Protein AF-A0A8I2YSC1-F1 (afdb_monomer_lite)

Foldseek 3Di:
DVVVVLVVVLLVLCVVCDPPLHWHFPDKDWDDDPDPPPDIDIDTDTDDAQWDFQVPFDPVLQDPVNVVVNLVSCVVSVVSVHDPVPDDSRPGTDPPHVSGDDDDDDDPPPPVPVVVVVVVVVVVSVVPCPVPPPDDPPDPPDDD

Radius of gyration: 18.87 Å; chains: 1; bounding box: 41×48×44 Å

pLDDT: mean 74.67, std 22.23, range [31.33, 97.88]

Sequence (144 aa):
MEAYESERTAYERLKDLQGSAIPRLIMTGEFLPPDERAIRLPALVLEYVPSVCLYDVPFDAIPPAMRAQVLSAIESFTLHGVLHNDLTLTNIRFTPPESLIRREQDDEEEWTSLGASAVRLARKLLVDEEFRRPGYEGRISRFK

Secondary structure (DSSP, 8-state):
-HHHHHHHHHHHHTGGGBTTTB--EEEEEEE--SSS---PEEEEEE-----EEGGGS-GGGS-HHHHHHHHHHHHHHHHTT---S---TTT-EESSGGGT-------SS-HHHHHHHHHHHHHHHHH--TT--TT---------

Structure (mmCIF, N/CA/C/O backbone):
data_AF-A0A8I2YSC1-F1
#
_entry.id   AF-A0A8I2YSC1-F1
#
loop_
_atom_site.group_PDB
_atom_site.id
_atom_site.type_symbol
_atom_site.label_atom_id
_atom_site.label_alt_id
_atom_site.label_comp_id
_atom_site.label_asym_id
_atom_site.label_entity_id
_atom_site.label_seq_id
_atom_site.pdbx_PDB_ins_code
_atom_site.Cartn_x
_atom_site.Cartn_y
_atom_site.Cartn_z
_atom_site.occupancy
_atom_site.B_iso_or_equiv
_atom_site.auth_seq_id
_atom_site.auth_comp_id
_atom_site.auth_asym_id
_atom_site.auth_atom_id
_atom_site.pdbx_PDB_model_num
ATOM 1 N N . MET A 1 1 ? -5.961 -1.087 18.823 1.00 64.19 1 MET A N 1
ATOM 2 C CA . MET A 1 1 ? -6.987 -0.101 18.416 1.00 64.19 1 MET A CA 1
ATOM 3 C C . MET A 1 1 ? -6.365 1.031 17.611 1.00 64.19 1 MET A C 1
ATOM 5 O O . MET A 1 1 ? -6.883 1.333 16.550 1.00 64.19 1 MET A O 1
ATOM 9 N N . GLU A 1 2 ? -5.220 1.574 18.038 1.00 82.19 2 GLU A N 1
ATOM 10 C CA . GLU A 1 2 ? -4.463 2.593 17.286 1.00 82.19 2 GLU A CA 1
ATOM 11 C C . GLU A 1 2 ? -4.165 2.199 15.828 1.00 82.19 2 GLU A C 1
ATOM 13 O O . GLU A 1 2 ? -4.396 2.998 14.928 1.00 82.19 2 GLU A O 1
ATOM 18 N N . ALA A 1 3 ? -3.765 0.945 15.580 1.00 86.50 3 ALA A N 1
ATOM 19 C CA . ALA A 1 3 ? -3.531 0.442 14.224 1.00 86.50 3 ALA A CA 1
ATOM 20 C C . ALA A 1 3 ? -4.776 0.537 13.318 1.00 86.50 3 ALA A C 1
ATOM 22 O O . ALA A 1 3 ? -4.666 0.988 12.184 1.00 86.50 3 ALA A O 1
ATOM 23 N N . TYR A 1 4 ? -5.962 0.194 13.835 1.00 91.88 4 TYR A N 1
ATOM 24 C CA . TYR A 1 4 ? -7.215 0.270 13.075 1.00 91.88 4 TYR A CA 1
ATOM 25 C C . TYR A 1 4 ? -7.569 1.713 12.70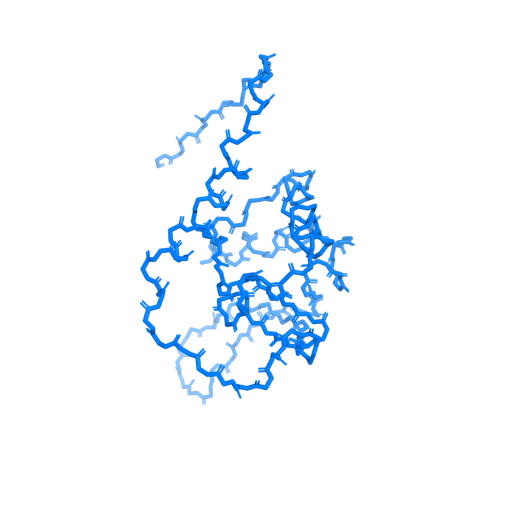2 1.00 91.88 4 TYR A C 1
ATOM 27 O O . TYR A 1 4 ? -7.866 1.992 11.546 1.00 91.88 4 TYR A O 1
ATOM 35 N N . GLU A 1 5 ? -7.517 2.646 13.659 1.00 93.75 5 GLU A N 1
ATOM 36 C CA . GLU A 1 5 ? -7.828 4.053 13.369 1.00 93.75 5 GLU A CA 1
ATOM 37 C C . GLU A 1 5 ? -6.794 4.680 12.430 1.00 93.75 5 GLU A C 1
ATOM 39 O O . GLU A 1 5 ? -7.152 5.472 11.557 1.00 93.75 5 GLU A O 1
ATOM 44 N N . SER A 1 6 ? -5.521 4.302 12.575 1.00 93.50 6 SER A N 1
ATOM 45 C CA . SER A 1 6 ? -4.453 4.733 11.676 1.00 93.50 6 SER A CA 1
ATOM 46 C C . SER A 1 6 ? -4.704 4.255 10.245 1.00 93.50 6 SER A C 1
ATOM 48 O O . SER A 1 6 ? -4.682 5.070 9.322 1.00 93.50 6 SER A O 1
ATOM 50 N N . GLU A 1 7 ? -5.025 2.973 10.061 1.00 94.00 7 GLU A N 1
ATOM 51 C CA . GLU A 1 7 ? -5.304 2.396 8.746 1.00 94.00 7 GLU A CA 1
ATOM 52 C C . GLU A 1 7 ? -6.588 2.969 8.133 1.00 94.00 7 GLU A C 1
ATOM 54 O O . GLU A 1 7 ? -6.592 3.385 6.974 1.00 94.00 7 GLU A O 1
ATOM 59 N N . ARG A 1 8 ? -7.662 3.106 8.921 1.00 96.19 8 ARG A N 1
ATOM 60 C CA . ARG A 1 8 ? -8.909 3.741 8.473 1.00 96.19 8 ARG A CA 1
ATOM 61 C C . ARG A 1 8 ? -8.667 5.171 7.994 1.00 96.19 8 ARG A C 1
ATOM 63 O O . ARG A 1 8 ? -9.104 5.539 6.906 1.00 96.19 8 ARG A O 1
ATOM 70 N N . THR A 1 9 ? -7.928 5.957 8.776 1.00 96.06 9 THR A N 1
ATOM 71 C CA . THR A 1 9 ? -7.575 7.339 8.424 1.00 96.06 9 THR A CA 1
ATOM 72 C C . THR A 1 9 ? -6.717 7.388 7.158 1.00 96.06 9 THR A C 1
ATOM 74 O O . THR A 1 9 ? -6.894 8.283 6.332 1.00 96.06 9 THR A O 1
ATOM 77 N N . ALA A 1 10 ? -5.801 6.433 6.970 1.00 96.25 10 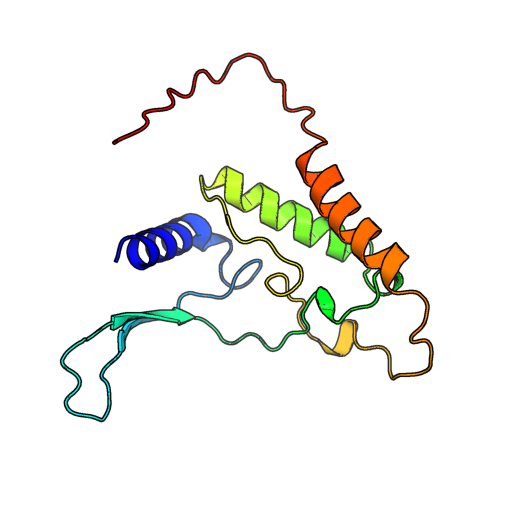ALA A N 1
ATOM 78 C CA . ALA A 1 10 ? -5.017 6.327 5.744 1.00 96.25 10 ALA A CA 1
ATOM 79 C C . ALA A 1 10 ? -5.920 6.086 4.523 1.00 96.25 10 ALA A C 1
ATOM 81 O O . ALA A 1 10 ? -5.810 6.812 3.538 1.00 96.25 10 ALA A O 1
ATOM 82 N N . TYR A 1 11 ? -6.874 5.154 4.606 1.00 97.06 11 TYR A N 1
ATOM 83 C CA . TYR A 1 11 ? -7.841 4.912 3.529 1.00 97.06 11 TYR A CA 1
ATOM 84 C C . TYR A 1 11 ? -8.732 6.124 3.233 1.00 97.06 11 TYR A C 1
ATOM 86 O O . TYR A 1 11 ? -9.013 6.402 2.067 1.00 97.06 11 TYR A O 1
ATOM 94 N N . GLU A 1 12 ? -9.155 6.867 4.258 1.00 96.50 12 GLU A N 1
ATOM 95 C CA . GLU A 1 12 ? -9.918 8.110 4.087 1.00 96.50 12 GLU A CA 1
ATOM 96 C C . GLU A 1 12 ? -9.106 9.189 3.354 1.00 96.50 12 GLU A C 1
ATOM 98 O O . GLU A 1 12 ? -9.649 9.896 2.503 1.00 96.50 12 GLU A O 1
ATOM 103 N N . ARG A 1 13 ? -7.803 9.295 3.644 1.00 97.25 13 ARG A N 1
ATOM 104 C CA . ARG A 1 13 ? -6.893 10.247 2.987 1.00 97.25 13 ARG A CA 1
ATOM 105 C C . ARG A 1 13 ? -6.547 9.860 1.554 1.00 97.25 13 ARG A C 1
ATOM 107 O O . ARG A 1 13 ? -6.396 10.749 0.731 1.00 97.25 13 ARG A O 1
ATOM 114 N N . LEU A 1 14 ? -6.449 8.566 1.258 1.00 96.75 14 LEU A N 1
ATOM 115 C CA . LEU A 1 14 ? -6.073 8.032 -0.059 1.00 96.75 14 LEU A CA 1
ATOM 116 C C . LEU A 1 14 ? -7.287 7.724 -0.948 1.00 96.75 14 LEU A C 1
ATOM 118 O O . LEU A 1 14 ? -7.230 6.847 -1.809 1.00 96.75 14 LEU A O 1
ATOM 122 N N . LYS A 1 15 ? -8.420 8.395 -0.716 1.00 96.75 15 LYS A N 1
ATOM 123 C CA . LYS A 1 15 ? -9.703 8.083 -1.361 1.00 96.75 15 LYS A CA 1
ATOM 124 C C . LYS A 1 15 ? -9.652 8.143 -2.891 1.00 96.75 15 LYS A C 1
ATOM 126 O O . LYS A 1 15 ? -10.327 7.359 -3.549 1.00 96.75 15 LYS A O 1
ATOM 131 N N . ASP A 1 16 ? -8.883 9.065 -3.452 1.00 96.88 16 ASP A N 1
ATOM 132 C CA . ASP A 1 16 ? -8.678 9.249 -4.892 1.00 96.88 16 ASP A CA 1
ATOM 133 C C . ASP A 1 16 ? -7.778 8.171 -5.525 1.00 96.88 16 ASP A C 1
ATOM 135 O O . ASP A 1 16 ? -7.873 7.915 -6.725 1.00 96.88 16 ASP A O 1
ATOM 139 N N . LEU A 1 17 ? -6.955 7.496 -4.719 1.00 96.00 17 LEU A N 1
ATOM 140 C CA . LEU A 1 17 ? -6.084 6.396 -5.145 1.00 96.00 17 LEU A CA 1
ATOM 141 C C . LEU A 1 17 ? -6.749 5.012 -5.039 1.00 96.00 17 LEU A C 1
ATOM 143 O O . LEU A 1 17 ? -6.186 4.006 -5.484 1.00 96.00 17 LEU A O 1
ATOM 147 N N . GLN A 1 18 ? -7.943 4.941 -4.448 1.00 96.69 18 GLN A N 1
ATOM 148 C CA . GLN A 1 18 ? -8.693 3.699 -4.300 1.00 96.69 18 GLN A CA 1
ATOM 149 C C . GLN A 1 18 ? -9.221 3.182 -5.643 1.00 96.69 18 GLN A C 1
ATOM 151 O O . GLN A 1 18 ? -9.879 3.888 -6.407 1.00 96.69 18 GLN A O 1
ATOM 156 N N . GLY A 1 19 ? -8.977 1.901 -5.908 1.00 94.06 19 GLY A N 1
ATOM 157 C CA . GLY A 1 19 ? -9.339 1.234 -7.154 1.00 94.06 19 GLY A CA 1
ATOM 158 C C . GLY A 1 19 ? -8.351 1.441 -8.299 1.00 94.06 19 GLY A C 1
ATOM 159 O O . GLY A 1 19 ? -8.631 0.995 -9.411 1.00 94.06 19 GLY A O 1
ATOM 160 N N . SER A 1 20 ? -7.234 2.122 -8.040 1.00 93.38 20 SER A N 1
ATOM 161 C CA . SER A 1 20 ? -6.131 2.294 -8.984 1.00 93.38 20 SER A CA 1
ATOM 162 C C . SER A 1 20 ? -4.812 1.837 -8.360 1.00 93.38 20 SER A C 1
ATOM 164 O O . SER A 1 20 ? -4.271 0.814 -8.769 1.00 93.38 20 SER A O 1
ATOM 166 N N . ALA A 1 21 ? -4.321 2.554 -7.348 1.00 93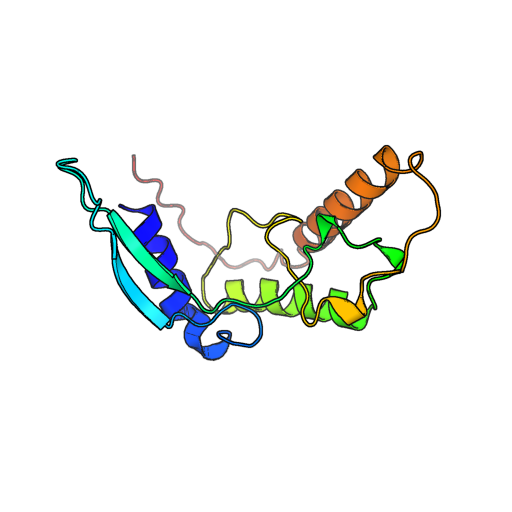.06 21 ALA A N 1
ATOM 167 C CA . ALA A 1 21 ? -3.050 2.269 -6.684 1.00 93.06 21 ALA A CA 1
ATOM 168 C C . ALA A 1 21 ? -3.217 1.448 -5.397 1.00 93.06 21 ALA A C 1
ATOM 170 O O . ALA A 1 21 ? -2.308 0.712 -5.019 1.00 93.06 21 ALA A O 1
ATOM 171 N N . ILE A 1 22 ? -4.372 1.556 -4.733 1.00 95.06 22 ILE A N 1
ATOM 172 C CA . ILE A 1 22 ? -4.738 0.736 -3.569 1.00 95.06 22 ILE A CA 1
ATOM 173 C C . ILE A 1 22 ? -6.132 0.124 -3.761 1.00 95.06 22 ILE A C 1
ATOM 175 O O . ILE A 1 22 ? -6.925 0.659 -4.539 1.00 95.06 22 ILE A O 1
ATOM 179 N N . PRO A 1 23 ? -6.475 -0.973 -3.065 1.00 96.50 23 PRO A N 1
ATOM 180 C CA . PRO A 1 23 ? -7.834 -1.512 -3.070 1.00 96.50 23 PRO A CA 1
ATOM 181 C C . PRO A 1 23 ? -8.877 -0.485 -2.612 1.00 96.50 23 PRO A C 1
ATOM 183 O O . PRO A 1 23 ? -8.570 0.435 -1.856 1.00 96.50 23 PRO A O 1
ATOM 186 N N . ARG A 1 24 ? -10.137 -0.634 -3.033 1.00 97.88 24 ARG A N 1
ATOM 187 C CA . ARG A 1 24 ? -11.230 0.183 -2.479 1.00 97.88 24 ARG A CA 1
ATOM 188 C C . ARG A 1 24 ? -11.594 -0.261 -1.066 1.00 97.88 24 ARG A C 1
ATOM 190 O O . ARG A 1 24 ? -11.717 -1.455 -0.806 1.00 97.88 24 ARG A O 1
ATOM 197 N N . LEU A 1 25 ? -11.848 0.697 -0.177 1.00 97.62 25 LEU A N 1
ATOM 198 C CA . LEU A 1 25 ? -12.530 0.450 1.090 1.00 97.62 25 LEU A CA 1
ATOM 199 C C . LEU A 1 25 ? -14.028 0.292 0.808 1.00 97.62 25 LEU A C 1
ATOM 201 O O . LEU A 1 25 ? -14.699 1.251 0.432 1.00 97.62 25 LEU A O 1
ATOM 205 N N . ILE A 1 26 ? -14.549 -0.922 0.978 1.00 97.12 26 ILE A N 1
ATOM 206 C CA . ILE A 1 26 ? -15.959 -1.244 0.727 1.00 97.12 26 ILE A CA 1
ATOM 207 C C . ILE A 1 26 ? -16.811 -0.846 1.933 1.00 97.12 26 ILE A C 1
ATOM 209 O O . ILE A 1 26 ? -17.851 -0.210 1.777 1.00 97.12 26 ILE A O 1
ATOM 213 N N . MET A 1 27 ? -16.387 -1.241 3.135 1.00 95.69 27 MET A N 1
ATOM 214 C CA . MET A 1 27 ? -17.092 -0.935 4.382 1.00 95.69 27 MET A CA 1
ATOM 215 C C . MET A 1 27 ? -16.174 -1.068 5.601 1.00 95.69 27 MET A C 1
ATOM 217 O O . MET A 1 27 ? -15.089 -1.644 5.525 1.00 95.69 27 MET A O 1
ATOM 221 N N . THR A 1 28 ? -16.647 -0.567 6.738 1.00 96.06 28 THR A N 1
ATOM 222 C CA . THR A 1 28 ? -16.061 -0.790 8.064 1.00 96.06 28 THR A CA 1
ATOM 223 C C . THR A 1 28 ? -17.057 -1.547 8.941 1.00 96.06 28 THR A C 1
ATOM 225 O O . THR A 1 28 ? -18.266 -1.499 8.701 1.00 96.06 28 THR A O 1
ATOM 228 N N . GLY A 1 29 ? -16.575 -2.273 9.945 1.00 92.50 29 GLY A N 1
ATOM 229 C CA . GLY A 1 29 ? -17.450 -3.036 10.831 1.00 92.50 29 GLY A CA 1
ATOM 230 C C . GLY A 1 29 ? -16.717 -3.688 11.991 1.00 92.50 29 GLY A C 1
ATOM 231 O O . GLY A 1 29 ? -15.598 -3.311 12.327 1.00 92.50 29 GLY A O 1
ATOM 232 N N . GLU A 1 30 ? -17.357 -4.686 12.591 1.00 91.81 30 GLU A N 1
ATOM 233 C CA . GLU A 1 30 ? -16.779 -5.510 13.649 1.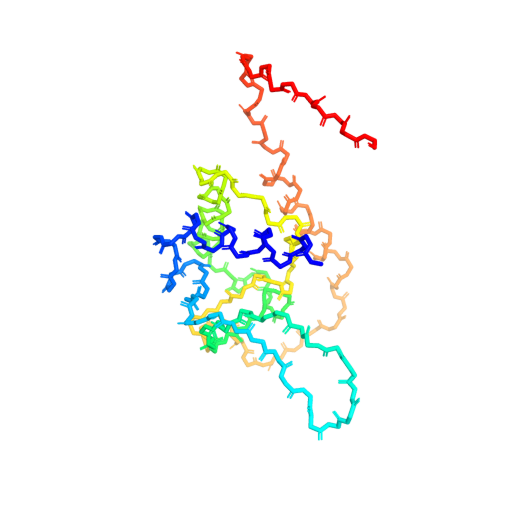00 91.81 30 GLU A CA 1
ATOM 234 C C . GLU A 1 30 ? -16.808 -6.979 13.227 1.00 91.81 30 GLU A C 1
ATOM 236 O O . GLU A 1 30 ? -17.811 -7.471 12.706 1.00 91.81 30 GLU A O 1
ATOM 241 N N . PHE A 1 31 ? -15.716 -7.698 13.473 1.00 85.75 31 PHE A N 1
ATOM 242 C CA . PHE A 1 31 ? -15.695 -9.147 13.358 1.00 85.75 31 PHE A CA 1
ATOM 243 C C . PHE A 1 31 ? -16.419 -9.764 14.558 1.00 85.75 31 PHE A C 1
ATOM 245 O O . PHE A 1 31 ? -16.014 -9.569 15.709 1.00 85.75 31 PHE A O 1
ATOM 252 N N . LEU A 1 32 ? -17.483 -10.515 14.272 1.00 85.31 32 LEU A N 1
ATOM 253 C CA . LEU A 1 32 ? -18.247 -11.270 15.259 1.00 85.31 32 LEU A CA 1
ATOM 254 C C . LEU A 1 32 ? -17.759 -12.726 15.254 1.00 85.31 32 LEU A C 1
ATOM 256 O O . LEU A 1 32 ? -18.049 -13.450 14.297 1.00 85.31 32 LEU A O 1
ATOM 260 N N . PRO A 1 33 ? -17.000 -13.164 16.275 1.00 79.69 33 PRO A N 1
ATOM 261 C CA . PRO A 1 33 ? -16.537 -14.541 16.342 1.00 79.69 33 PRO A CA 1
ATOM 262 C C . PRO A 1 33 ? -17.723 -15.516 16.497 1.00 79.69 33 PRO A C 1
ATOM 264 O O . PRO A 1 33 ? -18.722 -15.173 17.132 1.00 79.69 33 PRO A O 1
ATOM 267 N N . PRO A 1 34 ? -17.638 -16.728 15.913 1.00 77.12 34 PRO A N 1
ATOM 268 C CA . PRO A 1 34 ? -18.701 -17.735 15.990 1.00 77.12 34 PRO A CA 1
ATOM 269 C C . PRO A 1 34 ? -18.803 -18.412 17.368 1.00 77.12 34 PRO A C 1
ATOM 271 O O . PRO A 1 34 ? -19.776 -19.109 17.641 1.00 77.12 34 PRO A O 1
ATOM 274 N N . ASP A 1 35 ? -17.794 -18.240 18.218 1.00 80.69 35 ASP A N 1
ATOM 275 C CA . ASP A 1 35 ? -17.701 -18.755 19.579 1.00 80.69 35 ASP A CA 1
ATOM 276 C C . ASP A 1 35 ? -17.876 -17.639 20.629 1.00 80.69 35 ASP A C 1
ATOM 278 O O . ASP A 1 35 ? -17.818 -16.452 20.316 1.00 80.69 35 ASP A O 1
ATOM 282 N N . GLU A 1 36 ? -18.063 -18.007 21.905 1.00 70.62 36 GLU A N 1
ATOM 283 C CA . GLU A 1 36 ? -18.255 -17.081 23.045 1.00 70.62 36 GLU A CA 1
ATOM 284 C C . GLU A 1 36 ? -17.025 -16.201 23.370 1.00 70.62 36 GLU A C 1
ATOM 286 O O . GLU A 1 36 ? -16.908 -15.646 24.466 1.00 70.62 36 GLU A O 1
ATOM 291 N N . ARG A 1 37 ? -16.061 -16.059 22.452 1.00 61.81 37 ARG A N 1
ATOM 292 C CA . ARG A 1 37 ? -14.917 -15.172 22.667 1.00 61.81 37 ARG A CA 1
ATOM 293 C C . ARG A 1 37 ? -15.417 -13.737 22.826 1.00 61.81 37 ARG A C 1
ATOM 295 O O . ARG A 1 37 ? -16.068 -13.177 21.952 1.00 61.81 37 ARG A O 1
ATOM 302 N N . ALA A 1 38 ? -15.050 -13.121 23.947 1.00 67.12 38 ALA A N 1
ATOM 303 C CA . ALA A 1 38 ? -15.563 -11.823 24.387 1.00 67.12 38 ALA A CA 1
ATOM 304 C C . ALA A 1 38 ? -15.041 -10.604 23.597 1.00 67.12 38 ALA A C 1
ATOM 306 O O . ALA A 1 38 ? -15.394 -9.472 23.925 1.00 67.12 38 ALA A O 1
ATOM 307 N N . ILE A 1 39 ? -14.177 -10.794 22.596 1.00 78.69 39 ILE A N 1
ATOM 308 C CA . ILE A 1 39 ? -13.490 -9.690 21.918 1.00 78.69 39 ILE A CA 1
ATOM 309 C C . ILE A 1 39 ? -14.072 -9.505 20.520 1.00 78.69 39 ILE A C 1
ATOM 311 O O . ILE A 1 39 ? -13.893 -10.349 19.644 1.00 78.69 39 ILE A O 1
ATOM 315 N N . ARG A 1 40 ? -14.722 -8.358 20.316 1.00 83.81 40 ARG A N 1
ATOM 316 C CA . ARG A 1 40 ? -15.104 -7.848 18.997 1.00 83.81 40 ARG A CA 1
ATOM 317 C C . ARG A 1 40 ? -13.957 -7.009 18.460 1.00 83.81 40 ARG A C 1
ATOM 319 O O . ARG A 1 40 ? -13.489 -6.098 19.144 1.00 83.81 40 ARG A O 1
ATOM 326 N N . LEU A 1 41 ? -13.478 -7.342 17.268 1.00 87.69 41 LEU A N 1
ATOM 327 C CA . LEU A 1 41 ? -12.375 -6.621 16.638 1.00 87.69 41 LEU A CA 1
ATOM 328 C C . LEU A 1 41 ? -12.925 -5.714 15.539 1.00 87.69 41 LEU A C 1
ATOM 330 O O . LEU A 1 41 ? -13.688 -6.202 14.705 1.00 87.69 41 LEU A O 1
ATOM 334 N N . PRO A 1 42 ? -12.548 -4.426 15.502 1.00 92.62 42 PRO A N 1
ATOM 335 C CA . PRO A 1 42 ? -12.907 -3.569 14.386 1.00 92.62 42 PRO A CA 1
ATOM 336 C C . PRO A 1 42 ? -12.223 -4.072 13.108 1.00 92.62 42 PRO A C 1
ATOM 338 O O . PRO A 1 42 ? -11.105 -4.591 13.153 1.00 92.62 42 PRO A O 1
ATOM 341 N N . ALA A 1 43 ? -12.904 -3.935 11.977 1.00 92.94 43 ALA A N 1
ATOM 342 C CA . ALA A 1 43 ? -12.489 -4.486 10.697 1.00 92.94 43 ALA A CA 1
ATOM 343 C C . ALA A 1 43 ? -12.713 -3.487 9.557 1.00 92.94 43 ALA A C 1
ATOM 345 O O . ALA A 1 43 ? -13.722 -2.778 9.512 1.00 92.94 43 ALA A O 1
ATOM 346 N N . LEU A 1 44 ? -11.772 -3.477 8.614 1.00 95.75 44 LEU A N 1
ATOM 347 C CA . LEU A 1 44 ? -11.910 -2.841 7.309 1.00 95.75 44 LEU A CA 1
ATOM 348 C C . LEU A 1 44 ? -12.161 -3.937 6.274 1.00 95.75 44 LEU A C 1
ATOM 350 O O . LEU A 1 44 ? -11.454 -4.943 6.245 1.00 95.75 44 LEU A O 1
ATOM 354 N N . VAL A 1 45 ? -13.167 -3.750 5.427 1.00 95.81 45 VAL A N 1
ATOM 355 C CA . VAL A 1 45 ? -13.464 -4.660 4.320 1.00 95.81 45 VAL A CA 1
ATOM 356 C C . VAL A 1 45 ? -12.992 -4.001 3.038 1.00 95.81 45 VAL A C 1
ATOM 358 O O . VAL A 1 45 ? -13.506 -2.953 2.640 1.00 95.81 45 VAL A O 1
ATOM 361 N N . LEU A 1 46 ? -12.009 -4.625 2.402 1.00 97.19 46 LEU A N 1
ATOM 362 C CA . LEU A 1 46 ? -11.344 -4.110 1.215 1.00 97.19 46 LEU A CA 1
ATOM 363 C C . LEU A 1 46 ? -11.756 -4.894 -0.029 1.00 97.19 46 LEU A C 1
ATOM 365 O O . LEU A 1 46 ? -12.130 -6.065 0.042 1.00 97.19 46 LEU A O 1
ATOM 369 N N . GLU A 1 47 ? -11.658 -4.242 -1.180 1.00 97.00 47 GLU A N 1
ATOM 370 C CA . GLU A 1 47 ? -11.773 -4.885 -2.481 1.00 97.00 47 GLU A CA 1
ATOM 371 C C . GLU A 1 47 ? -10.756 -6.018 -2.625 1.00 97.00 47 GLU A C 1
ATOM 373 O O . GLU A 1 47 ? -9.554 -5.843 -2.421 1.00 97.00 47 GLU A O 1
ATOM 378 N N . TYR A 1 48 ? -11.248 -7.188 -3.025 1.00 95.31 48 TYR A N 1
ATOM 379 C CA . TYR A 1 48 ? -10.381 -8.277 -3.435 1.00 95.31 48 TYR A CA 1
ATOM 380 C C . TYR A 1 48 ? -9.883 -8.036 -4.862 1.00 95.31 48 TYR A C 1
ATOM 382 O O . TYR A 1 48 ? -10.676 -8.008 -5.803 1.00 95.31 48 TYR A O 1
ATOM 390 N N . VAL A 1 49 ? -8.565 -7.903 -5.020 1.00 93.06 49 VAL A N 1
ATOM 391 C CA . VAL A 1 49 ? -7.907 -7.708 -6.319 1.00 93.06 49 VAL A CA 1
ATOM 392 C C . VAL A 1 49 ? -7.090 -8.958 -6.677 1.00 93.06 49 VAL A C 1
ATOM 394 O O . VAL A 1 49 ? -6.062 -9.214 -6.032 1.00 93.06 49 VAL A O 1
ATOM 397 N N . PRO A 1 50 ? -7.490 -9.731 -7.709 1.00 93.19 50 PRO A N 1
ATOM 398 C CA . PRO A 1 50 ? -6.662 -10.801 -8.260 1.00 93.19 50 PRO A CA 1
ATOM 399 C C . PRO A 1 50 ? -5.313 -10.234 -8.706 1.00 93.19 50 PRO A C 1
ATOM 401 O O . PRO A 1 50 ? -5.259 -9.281 -9.488 1.00 93.19 50 PRO A O 1
ATOM 404 N N . SER A 1 51 ? -4.223 -10.765 -8.160 1.00 92.00 51 SER A N 1
ATOM 405 C CA . SER A 1 51 ? -2.903 -10.156 -8.312 1.00 92.00 51 SER A CA 1
ATOM 406 C C . SER A 1 51 ? -1.765 -11.137 -8.031 1.00 92.00 51 SER A C 1
ATOM 408 O O . SER A 1 51 ? -1.972 -12.176 -7.405 1.00 92.00 51 SER A O 1
ATOM 410 N N . VAL A 1 52 ? -0.564 -10.783 -8.493 1.00 91.56 52 VAL A N 1
ATOM 411 C CA . VAL A 1 52 ? 0.702 -11.458 -8.171 1.00 91.56 52 VAL A CA 1
ATOM 412 C C . VAL A 1 52 ? 1.561 -10.523 -7.322 1.00 91.56 52 VAL A C 1
ATOM 414 O O . VAL A 1 52 ? 1.598 -9.315 -7.576 1.00 91.56 52 VAL A O 1
ATOM 417 N N . CYS A 1 53 ? 2.210 -11.049 -6.284 1.00 89.06 53 CYS A N 1
ATOM 418 C CA . CYS A 1 53 ? 3.082 -10.247 -5.432 1.00 89.06 53 CYS A CA 1
ATOM 419 C C . CYS A 1 53 ? 4.383 -9.933 -6.171 1.00 89.06 53 CYS A C 1
ATOM 421 O O . CYS A 1 53 ? 4.908 -10.776 -6.891 1.00 89.06 53 CYS A O 1
ATOM 423 N N . LEU A 1 54 ? 4.943 -8.743 -5.951 1.00 86.19 54 LEU A N 1
ATOM 424 C CA . LEU A 1 54 ? 6.241 -8.362 -6.511 1.00 86.19 54 LEU A CA 1
ATOM 425 C C . LEU A 1 54 ? 7.347 -9.358 -6.117 1.00 86.19 54 LEU A C 1
ATOM 427 O O . LEU A 1 54 ? 8.274 -9.570 -6.889 1.00 86.19 54 LEU A O 1
ATOM 431 N N . TYR A 1 55 ? 7.225 -9.986 -4.945 1.00 84.81 55 TYR A N 1
ATOM 432 C CA . TYR A 1 55 ? 8.098 -11.074 -4.501 1.00 84.81 55 TYR A CA 1
ATOM 433 C C . TYR A 1 55 ? 8.154 -12.262 -5.480 1.00 84.81 55 TYR A C 1
ATOM 435 O O . TYR A 1 55 ? 9.227 -12.820 -5.682 1.00 84.81 55 TYR A O 1
ATOM 443 N N . ASP A 1 56 ? 7.033 -12.608 -6.118 1.00 85.56 56 ASP A N 1
ATOM 444 C CA . ASP A 1 56 ? 6.908 -13.780 -6.997 1.00 85.56 56 ASP A CA 1
ATOM 445 C C . ASP A 1 56 ? 7.222 -13.460 -8.471 1.00 85.56 56 ASP A C 1
ATOM 447 O O . ASP A 1 56 ? 7.148 -14.334 -9.335 1.00 85.56 56 ASP A O 1
ATOM 451 N N . VAL A 1 57 ? 7.539 -12.200 -8.795 1.00 82.50 57 VAL A N 1
ATOM 452 C CA . VAL A 1 57 ? 7.795 -11.761 -10.172 1.00 82.50 57 VAL A CA 1
ATOM 453 C C . VAL A 1 57 ? 9.298 -11.572 -10.389 1.00 82.50 57 VAL A C 1
ATOM 455 O O . VAL A 1 57 ? 9.910 -10.741 -9.711 1.00 82.50 57 VAL A O 1
ATOM 458 N N . PRO A 1 58 ? 9.910 -12.257 -11.377 1.00 83.00 58 PRO A N 1
ATOM 459 C CA . PRO A 1 58 ? 11.296 -12.004 -11.751 1.00 83.00 58 PRO A CA 1
ATOM 460 C C . PRO A 1 58 ? 11.502 -10.531 -12.107 1.00 83.00 58 PRO A C 1
ATOM 462 O O . PRO A 1 58 ? 10.738 -9.965 -12.888 1.00 83.00 58 PRO A O 1
ATOM 465 N N . PHE A 1 59 ? 12.552 -9.905 -11.576 1.00 77.81 59 PHE A N 1
ATOM 466 C CA . PHE A 1 59 ? 12.763 -8.462 -11.736 1.00 77.81 59 PHE A CA 1
ATOM 467 C C . PHE A 1 59 ? 12.790 -8.016 -13.207 1.00 77.81 59 PHE A C 1
ATOM 469 O O . PHE A 1 59 ? 12.183 -7.006 -13.571 1.00 77.81 59 PHE A O 1
ATOM 476 N N . ASP A 1 60 ? 13.427 -8.811 -14.066 1.00 81.25 60 ASP A N 1
ATOM 477 C CA . ASP A 1 60 ? 13.549 -8.535 -15.500 1.00 81.25 60 ASP A CA 1
ATOM 478 C C . ASP A 1 60 ? 12.232 -8.705 -16.266 1.00 81.25 60 ASP A C 1
ATOM 480 O O . ASP A 1 60 ? 12.095 -8.212 -17.386 1.00 81.25 60 ASP A O 1
ATOM 484 N N . ALA A 1 61 ? 11.242 -9.371 -15.666 1.00 83.12 61 ALA A N 1
ATOM 485 C CA . ALA A 1 61 ? 9.899 -9.466 -16.218 1.00 83.12 61 ALA A CA 1
ATOM 486 C C . ALA A 1 61 ? 9.071 -8.196 -15.961 1.00 83.12 61 ALA A C 1
ATOM 488 O O . ALA A 1 61 ? 8.030 -8.036 -16.591 1.00 83.12 61 ALA A O 1
ATOM 489 N N . ILE A 1 62 ? 9.519 -7.280 -15.088 1.00 85.00 62 ILE A N 1
ATOM 490 C CA . ILE A 1 62 ? 8.774 -6.067 -14.729 1.00 85.00 62 ILE A CA 1
ATOM 491 C C . ILE A 1 62 ? 9.109 -4.926 -15.706 1.00 85.00 62 ILE A C 1
ATOM 493 O O . ILE A 1 62 ? 10.216 -4.356 -15.676 1.00 85.00 62 ILE A O 1
ATOM 497 N N . PRO A 1 63 ? 8.148 -4.492 -16.542 1.00 87.56 63 PRO A N 1
ATOM 498 C CA . PRO A 1 63 ? 8.371 -3.399 -17.477 1.00 87.56 63 PRO A CA 1
ATOM 499 C C . PRO A 1 63 ? 8.780 -2.103 -16.755 1.00 87.56 63 PRO A C 1
ATOM 501 O O . PRO A 1 63 ? 8.280 -1.820 -15.660 1.00 87.56 63 PRO A O 1
ATOM 504 N N . PRO A 1 64 ? 9.643 -1.259 -17.356 1.00 87.38 64 PRO A N 1
ATOM 505 C CA . PRO A 1 64 ? 10.008 0.042 -16.786 1.00 87.38 64 PRO A CA 1
ATOM 506 C C . PRO A 1 64 ? 8.798 0.908 -16.407 1.00 87.38 64 PRO A C 1
ATOM 508 O O . PRO A 1 64 ? 8.805 1.551 -15.361 1.00 87.38 64 PRO A O 1
ATOM 511 N N . ALA A 1 65 ? 7.733 0.870 -17.213 1.00 87.94 65 ALA A N 1
ATOM 512 C CA . ALA A 1 65 ? 6.502 1.609 -16.943 1.00 87.94 65 ALA A CA 1
ATOM 513 C C . ALA A 1 65 ? 5.819 1.172 -15.634 1.00 87.94 65 ALA A C 1
ATOM 515 O O . ALA A 1 65 ? 5.363 2.022 -14.877 1.00 87.94 65 ALA A O 1
ATOM 516 N N . MET A 1 66 ? 5.796 -0.128 -15.319 1.00 88.62 66 MET A N 1
ATOM 517 C CA . MET A 1 66 ? 5.192 -0.631 -14.076 1.00 88.62 66 MET A CA 1
ATOM 518 C C . MET A 1 66 ? 6.039 -0.271 -12.854 1.00 88.62 66 MET A C 1
ATOM 520 O O . MET A 1 66 ? 5.502 0.097 -11.813 1.00 88.62 66 MET A O 1
ATOM 524 N N . ARG A 1 67 ? 7.371 -0.277 -12.992 1.00 87.75 67 ARG A N 1
ATOM 525 C CA . ARG A 1 67 ? 8.277 0.232 -11.948 1.00 87.75 67 ARG A CA 1
ATOM 526 C C . ARG A 1 67 ? 8.018 1.711 -11.650 1.00 87.75 67 ARG A C 1
ATOM 528 O O . ARG A 1 67 ? 7.936 2.091 -10.487 1.00 87.75 67 ARG A O 1
ATOM 535 N N . ALA A 1 68 ? 7.836 2.523 -12.691 1.00 87.56 68 ALA A N 1
ATOM 536 C CA . ALA A 1 68 ? 7.489 3.934 -12.545 1.00 87.56 68 ALA A CA 1
ATOM 537 C C . ALA A 1 68 ? 6.109 4.139 -11.890 1.00 87.56 68 ALA A C 1
ATOM 539 O O . ALA A 1 68 ? 5.947 5.054 -11.090 1.00 87.56 68 ALA A O 1
ATOM 540 N N . GLN A 1 69 ? 5.130 3.272 -12.170 1.00 89.38 69 GLN A N 1
ATOM 541 C CA . GLN A 1 69 ? 3.817 3.323 -11.516 1.00 89.38 69 GLN A CA 1
ATOM 542 C C . GLN A 1 69 ? 3.899 3.032 -10.016 1.00 89.38 69 GLN A C 1
ATOM 544 O O . GLN A 1 69 ? 3.300 3.762 -9.232 1.00 89.38 69 GLN A O 1
ATOM 549 N N . VAL A 1 70 ? 4.670 2.018 -9.605 1.00 89.44 70 VAL A N 1
ATOM 550 C CA . VAL A 1 70 ? 4.892 1.718 -8.178 1.00 89.44 70 VAL A CA 1
ATOM 551 C C . VAL A 1 70 ? 5.491 2.929 -7.466 1.00 89.44 70 VAL A C 1
ATOM 553 O O . VAL A 1 70 ? 5.028 3.311 -6.395 1.00 89.44 70 VAL A O 1
ATOM 556 N N . LEU A 1 71 ? 6.478 3.572 -8.089 1.00 88.06 71 LEU A N 1
ATOM 557 C CA . LEU A 1 71 ? 7.093 4.784 -7.558 1.00 88.06 71 LEU A CA 1
ATOM 558 C C . LEU A 1 71 ? 6.115 5.939 -7.417 1.00 88.06 71 LEU A C 1
ATOM 560 O O . LEU A 1 71 ? 5.976 6.496 -6.332 1.00 88.06 71 LEU A O 1
ATOM 564 N N . SER A 1 72 ? 5.390 6.243 -8.490 1.00 89.44 72 SER A N 1
ATOM 565 C CA . SER A 1 72 ? 4.401 7.314 -8.493 1.00 89.44 72 SER A CA 1
ATOM 566 C C . SER A 1 72 ? 3.302 7.080 -7.448 1.00 89.44 72 SER A C 1
ATOM 568 O O . SER A 1 72 ? 2.868 8.027 -6.792 1.00 89.44 72 SER A O 1
ATOM 570 N N . ALA A 1 73 ? 2.893 5.827 -7.223 1.00 89.06 73 ALA A N 1
ATOM 571 C CA . ALA A 1 73 ? 1.945 5.473 -6.170 1.00 89.06 73 ALA A CA 1
ATOM 572 C C . ALA A 1 73 ? 2.505 5.752 -4.763 1.00 89.06 73 ALA A C 1
ATOM 574 O O . ALA A 1 73 ? 1.831 6.388 -3.953 1.00 89.06 73 ALA A O 1
ATOM 575 N N . ILE A 1 74 ? 3.747 5.340 -4.483 1.00 87.69 74 ILE A N 1
ATOM 576 C CA . ILE A 1 74 ? 4.403 5.568 -3.184 1.00 87.69 74 ILE A CA 1
ATOM 577 C C . ILE A 1 74 ? 4.580 7.070 -2.913 1.00 87.69 74 ILE A C 1
ATOM 579 O O . ILE A 1 74 ? 4.280 7.546 -1.816 1.00 87.69 74 ILE A O 1
ATOM 583 N N . GLU A 1 75 ? 5.018 7.835 -3.913 1.00 88.88 75 GLU A N 1
ATOM 584 C CA . GLU A 1 75 ? 5.133 9.295 -3.817 1.00 88.88 75 GLU A CA 1
ATOM 585 C C . GLU A 1 75 ? 3.773 9.942 -3.527 1.00 88.88 75 GLU A C 1
ATOM 587 O O . GLU A 1 75 ? 3.659 10.809 -2.655 1.00 88.88 75 GLU A O 1
ATOM 592 N N . SER A 1 76 ? 2.718 9.460 -4.190 1.00 90.38 76 SER A N 1
ATOM 593 C CA . SER A 1 76 ? 1.355 9.953 -3.991 1.00 90.38 76 SER A CA 1
ATOM 594 C C . SER A 1 76 ? 0.859 9.745 -2.559 1.00 90.38 76 SER A C 1
ATOM 596 O O . SER A 1 76 ? 0.117 10.586 -2.057 1.00 90.38 76 SER A O 1
ATOM 598 N N . PHE A 1 77 ? 1.292 8.701 -1.843 1.00 90.25 77 PHE A N 1
ATOM 599 C CA . PHE A 1 77 ? 0.915 8.524 -0.431 1.00 90.25 77 PHE A CA 1
ATOM 600 C C . PHE A 1 77 ? 1.450 9.661 0.442 1.00 90.25 77 PHE A C 1
ATOM 602 O O .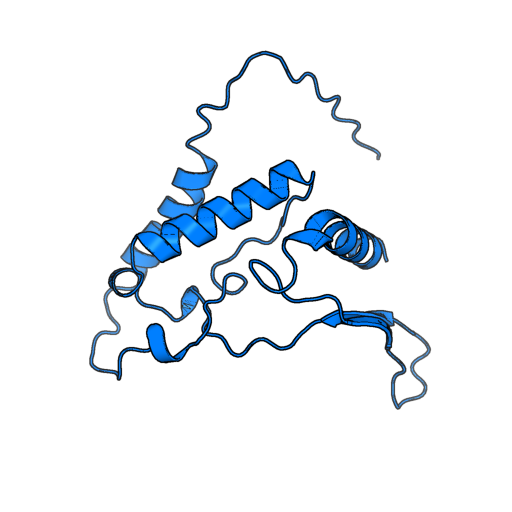 PHE A 1 77 ? 0.733 10.190 1.295 1.00 90.25 77 PHE A O 1
ATOM 609 N N . THR A 1 78 ? 2.681 10.097 0.174 1.00 88.88 78 THR A N 1
ATOM 610 C CA . THR A 1 78 ? 3.325 11.182 0.925 1.00 88.88 78 THR A CA 1
ATOM 611 C C . THR A 1 78 ? 2.620 12.515 0.674 1.00 88.88 78 THR A C 1
ATOM 613 O O . THR A 1 78 ? 2.417 13.285 1.614 1.00 88.88 78 THR A O 1
ATOM 616 N N . LEU A 1 79 ? 2.156 12.759 -0.559 1.00 91.00 79 LEU A N 1
ATOM 617 C CA . LEU A 1 79 ? 1.330 13.930 -0.897 1.00 91.00 79 LEU A CA 1
ATOM 618 C C . LEU A 1 79 ? 0.006 13.968 -0.114 1.00 91.00 79 LEU A C 1
ATOM 620 O O . LEU A 1 79 ? -0.496 15.050 0.184 1.00 91.00 79 LEU A O 1
ATOM 624 N N . HIS A 1 80 ? -0.513 12.806 0.287 1.00 93.12 80 HIS A N 1
ATOM 625 C CA . HIS A 1 80 ? -1.704 12.668 1.129 1.00 93.12 80 HIS A CA 1
ATOM 626 C C . HIS A 1 80 ? -1.390 12.605 2.634 1.00 93.12 80 HIS A C 1
ATOM 628 O O . HIS A 1 80 ? -2.282 12.375 3.455 1.00 93.12 80 HIS A O 1
ATOM 634 N N . GLY A 1 81 ? -0.128 12.804 3.030 1.00 92.19 81 GLY A N 1
ATOM 635 C CA . GLY A 1 81 ? 0.299 12.726 4.426 1.00 92.19 81 GLY A CA 1
ATOM 636 C C . GLY A 1 81 ? 0.149 11.323 5.021 1.00 92.19 81 GLY A C 1
ATOM 637 O O . GLY A 1 81 ? -0.172 11.194 6.207 1.00 92.19 81 GLY A O 1
ATOM 638 N N . VAL A 1 82 ? 0.325 10.283 4.201 1.00 92.50 82 VAL A N 1
ATOM 639 C CA . VAL A 1 82 ? 0.294 8.872 4.602 1.00 92.50 82 VAL A CA 1
ATOM 640 C C . VAL A 1 82 ? 1.666 8.242 4.379 1.00 92.50 82 VAL A C 1
ATOM 642 O O . VAL A 1 82 ? 2.275 8.396 3.325 1.00 92.50 82 VAL A O 1
ATOM 645 N N . LEU A 1 83 ? 2.137 7.498 5.380 1.00 89.12 83 LEU A N 1
ATOM 646 C CA . LEU A 1 83 ? 3.348 6.684 5.311 1.00 89.12 83 LEU A CA 1
ATOM 647 C C . LEU A 1 83 ? 2.945 5.219 5.483 1.00 89.12 83 LEU A C 1
ATOM 649 O O . LEU A 1 83 ? 2.320 4.873 6.482 1.00 89.12 83 LEU A O 1
ATOM 653 N N . HIS A 1 84 ? 3.294 4.362 4.520 1.00 82.00 84 HIS A N 1
ATOM 654 C CA . HIS A 1 84 ? 2.867 2.956 4.517 1.00 82.00 84 HIS A CA 1
ATOM 655 C C . HIS A 1 84 ? 3.475 2.147 5.680 1.00 82.00 84 HIS A C 1
ATOM 657 O O . HIS A 1 84 ? 2.860 1.191 6.131 1.00 82.00 84 HIS A O 1
ATOM 663 N N . ASN A 1 85 ? 4.657 2.534 6.188 1.00 84.62 85 ASN A N 1
ATOM 664 C CA . ASN A 1 85 ? 5.432 1.918 7.288 1.00 84.62 85 ASN A CA 1
ATOM 665 C C . ASN A 1 85 ? 5.790 0.420 7.155 1.00 84.62 85 ASN A C 1
ATOM 667 O O . ASN A 1 85 ? 6.754 -0.014 7.774 1.00 84.62 85 ASN A O 1
ATOM 671 N N . ASP A 1 86 ? 5.087 -0.339 6.318 1.00 86.31 86 ASP A N 1
ATOM 672 C CA . ASP A 1 86 ? 5.298 -1.764 6.045 1.00 86.31 86 ASP A CA 1
ATOM 673 C C . ASP A 1 86 ? 5.389 -2.032 4.531 1.00 86.31 86 ASP A C 1
ATOM 675 O O . ASP A 1 86 ? 4.693 -2.868 3.954 1.00 86.31 86 ASP A O 1
ATOM 679 N N . LEU A 1 87 ? 6.165 -1.206 3.824 1.00 84.75 87 LEU A N 1
ATOM 680 C CA . LEU A 1 87 ? 6.341 -1.358 2.381 1.00 84.75 87 LEU A CA 1
ATOM 681 C C . LEU A 1 87 ? 7.322 -2.507 2.105 1.00 84.75 87 LEU A C 1
ATOM 683 O O . LEU A 1 87 ? 8.534 -2.357 2.260 1.00 84.75 87 LEU A O 1
ATOM 687 N N . THR A 1 88 ? 6.789 -3.651 1.686 1.00 85.88 88 THR A N 1
ATOM 688 C CA . THR A 1 88 ? 7.542 -4.885 1.424 1.00 85.88 88 THR A CA 1
ATOM 689 C C . THR A 1 88 ? 7.190 -5.461 0.050 1.00 85.88 88 THR A C 1
ATOM 691 O O . THR A 1 88 ? 6.161 -5.125 -0.540 1.00 85.88 88 THR A O 1
ATOM 694 N N . LEU A 1 89 ? 8.029 -6.365 -0.475 1.00 84.38 89 LEU A N 1
ATOM 695 C CA . LEU A 1 89 ? 7.792 -7.012 -1.777 1.00 84.38 89 LEU A CA 1
ATOM 696 C C . LEU A 1 89 ? 6.526 -7.891 -1.793 1.00 84.38 89 LEU A C 1
ATOM 698 O O . LEU A 1 89 ? 6.006 -8.196 -2.861 1.00 84.38 89 LEU A O 1
ATOM 702 N N . THR A 1 90 ? 6.020 -8.290 -0.625 1.00 87.06 90 THR A N 1
ATOM 703 C CA . THR A 1 90 ? 4.781 -9.068 -0.488 1.00 87.06 90 THR A CA 1
ATOM 704 C C . THR A 1 90 ? 3.530 -8.188 -0.477 1.00 87.06 90 THR A C 1
ATOM 706 O O . THR A 1 90 ? 2.450 -8.671 -0.806 1.00 87.06 90 THR A O 1
ATOM 709 N N . ASN A 1 91 ? 3.672 -6.901 -0.139 1.00 88.50 91 ASN A N 1
ATOM 710 C CA . ASN A 1 91 ? 2.563 -5.945 -0.055 1.00 88.50 91 ASN A CA 1
ATOM 711 C C . ASN A 1 91 ? 2.379 -5.131 -1.349 1.00 88.50 91 ASN A C 1
ATOM 713 O O . ASN A 1 91 ? 1.331 -4.524 -1.552 1.00 88.50 91 ASN A O 1
ATOM 717 N N . ILE A 1 92 ? 3.364 -5.145 -2.254 1.00 91.00 92 ILE A N 1
ATOM 718 C CA . ILE A 1 92 ? 3.235 -4.592 -3.608 1.00 91.00 92 ILE A CA 1
ATOM 719 C C . ILE A 1 92 ? 2.731 -5.698 -4.530 1.00 91.00 92 ILE A C 1
ATOM 721 O O . ILE A 1 92 ? 3.357 -6.755 -4.637 1.00 91.00 92 ILE A O 1
ATOM 725 N N . ARG A 1 93 ? 1.608 -5.459 -5.210 1.00 92.25 93 ARG A N 1
ATOM 726 C CA . ARG A 1 93 ? 0.968 -6.461 -6.067 1.00 92.25 93 ARG A CA 1
ATOM 727 C C . ARG A 1 93 ? 0.629 -5.875 -7.428 1.00 92.25 93 ARG A C 1
ATOM 729 O O . ARG A 1 93 ? 0.273 -4.704 -7.535 1.00 92.25 93 ARG A O 1
ATOM 736 N N . PHE A 1 94 ? 0.715 -6.705 -8.458 1.00 91.00 94 PHE A N 1
ATOM 737 C CA . PHE A 1 94 ? 0.383 -6.335 -9.828 1.00 91.00 94 PHE A CA 1
ATOM 738 C C . PHE A 1 94 ? -0.867 -7.062 -10.301 1.00 91.00 94 PHE A C 1
ATOM 740 O O . PHE A 1 94 ? -1.068 -8.241 -10.007 1.00 91.00 94 PHE A O 1
ATOM 747 N N . THR A 1 95 ? -1.693 -6.351 -11.060 1.00 89.12 95 THR A N 1
ATOM 748 C CA . THR A 1 95 ? -2.923 -6.865 -11.657 1.00 89.12 95 THR A CA 1
ATOM 749 C C . THR A 1 95 ? -3.032 -6.371 -13.108 1.00 89.12 95 THR A C 1
ATOM 751 O O . THR A 1 95 ? -2.628 -5.236 -13.378 1.00 89.12 95 THR A O 1
ATOM 754 N N . PRO A 1 96 ? -3.539 -7.185 -14.053 1.00 87.44 96 PRO A N 1
ATOM 755 C CA . PRO A 1 96 ? -3.913 -8.594 -13.895 1.00 87.44 96 PRO A CA 1
ATOM 756 C C . PRO A 1 96 ? -2.668 -9.515 -13.817 1.00 87.44 96 PRO A C 1
ATOM 758 O O . PRO A 1 96 ? -1.652 -9.219 -14.458 1.00 87.44 96 PRO A O 1
ATOM 761 N N . PRO A 1 97 ? -2.690 -10.602 -13.019 1.00 83.25 97 PRO A N 1
ATOM 762 C CA . PRO A 1 97 ? -1.504 -11.423 -12.734 1.00 83.25 97 PRO A CA 1
ATOM 763 C C . PRO A 1 97 ? -0.917 -12.119 -13.972 1.00 83.25 97 PRO A C 1
ATOM 765 O O . PRO A 1 97 ? 0.294 -12.313 -14.065 1.00 83.25 97 PRO A O 1
ATOM 768 N N . GLU A 1 98 ? -1.748 -12.432 -14.965 1.00 79.31 98 GLU A N 1
ATOM 769 C CA . GLU A 1 98 ? -1.362 -13.121 -16.203 1.00 79.31 98 GLU A CA 1
ATOM 770 C C . GLU A 1 98 ? -0.355 -12.319 -17.038 1.00 79.31 98 GLU A C 1
ATOM 772 O O . GLU A 1 98 ? 0.331 -12.881 -17.888 1.00 79.31 98 GLU A O 1
ATOM 777 N N . SER A 1 99 ? -0.245 -11.011 -16.790 1.00 70.94 99 SER A N 1
ATOM 778 C CA . SER A 1 99 ? 0.703 -10.137 -17.483 1.00 70.94 99 SER A CA 1
ATOM 779 C C . SER A 1 99 ? 2.165 -10.349 -17.070 1.00 70.94 99 SER A C 1
ATOM 781 O O . SER A 1 99 ? 3.059 -9.938 -17.809 1.00 70.94 99 SER A O 1
ATOM 783 N N . LEU A 1 100 ? 2.420 -10.989 -15.920 1.00 73.56 100 LEU A N 1
ATOM 784 C CA . LEU A 1 100 ? 3.760 -11.109 -15.327 1.00 73.56 100 LEU A CA 1
ATOM 785 C C . LEU A 1 100 ? 4.177 -12.542 -14.981 1.00 73.56 100 LEU A C 1
ATOM 787 O O . LEU A 1 100 ? 5.357 -12.786 -14.726 1.00 73.56 100 LEU A O 1
ATOM 791 N N . ILE A 1 101 ? 3.250 -13.501 -15.002 1.00 65.38 101 ILE A N 1
ATOM 792 C CA . ILE A 1 101 ? 3.575 -14.916 -14.806 1.00 65.38 101 ILE A CA 1
ATOM 793 C C . ILE A 1 101 ? 4.226 -15.444 -16.093 1.00 65.38 101 ILE A C 1
ATOM 795 O O . ILE A 1 101 ? 3.547 -15.764 -17.071 1.00 65.38 101 ILE A O 1
ATOM 799 N N . ARG A 1 102 ? 5.561 -15.556 -16.109 1.00 55.84 102 ARG A N 1
ATOM 800 C CA . ARG A 1 102 ? 6.247 -16.429 -17.075 1.00 55.84 102 ARG A CA 1
ATOM 801 C C . ARG A 1 102 ? 5.872 -17.877 -16.741 1.00 55.84 102 ARG A C 1
ATOM 803 O O . ARG A 1 102 ? 5.999 -18.287 -15.593 1.00 55.84 102 ARG A O 1
ATOM 810 N N . ARG A 1 103 ? 5.416 -18.652 -17.736 1.00 46.41 103 ARG A N 1
ATOM 811 C CA . ARG A 1 103 ? 5.369 -20.122 -17.623 1.00 46.41 103 ARG A CA 1
ATOM 812 C C . ARG A 1 103 ? 6.790 -20.600 -17.316 1.00 46.41 103 ARG A C 1
ATOM 814 O O . ARG A 1 103 ? 7.703 -20.216 -18.040 1.00 46.41 103 ARG A O 1
ATOM 821 N N . GLU A 1 104 ? 6.943 -21.351 -16.232 1.00 43.94 104 GLU A N 1
ATOM 822 C CA . GLU A 1 104 ? 8.217 -21.856 -15.712 1.00 43.94 104 GLU A CA 1
ATOM 823 C C . GLU A 1 104 ? 9.132 -22.415 -16.809 1.00 43.94 104 GLU A C 1
ATOM 825 O O . GLU A 1 104 ? 8.699 -23.230 -17.626 1.00 43.94 104 GLU A O 1
ATOM 830 N N . GLN A 1 105 ? 10.403 -22.014 -16.769 1.00 39.59 105 GLN A N 1
ATOM 831 C CA . GLN A 1 105 ? 11.529 -22.947 -16.776 1.00 39.59 105 GLN A CA 1
ATOM 832 C C . GLN A 1 105 ? 12.774 -22.245 -16.209 1.00 39.59 105 GLN A C 1
ATOM 834 O O . GLN A 1 105 ? 13.152 -21.181 -16.694 1.00 39.59 105 GLN A O 1
ATOM 839 N N . ASP A 1 106 ? 13.327 -22.889 -15.179 1.00 43.09 106 ASP A N 1
ATOM 840 C CA . ASP A 1 106 ? 14.715 -22.886 -14.700 1.00 43.09 106 ASP A CA 1
ATOM 841 C C . ASP A 1 106 ? 15.319 -21.593 -14.105 1.00 43.09 106 ASP A C 1
ATOM 843 O O . ASP A 1 106 ? 15.525 -20.591 -14.782 1.00 43.09 106 ASP A O 1
ATOM 847 N N . ASP A 1 107 ? 15.573 -21.620 -12.786 1.00 43.16 107 ASP A N 1
ATOM 848 C CA . ASP A 1 107 ? 16.921 -21.640 -12.173 1.00 43.16 107 ASP A CA 1
ATOM 849 C C . ASP A 1 107 ? 16.879 -21.153 -10.701 1.00 43.16 107 ASP A C 1
ATOM 851 O O . ASP A 1 107 ? 16.640 -19.986 -10.380 1.00 43.16 107 ASP A O 1
ATOM 855 N N . GLU A 1 108 ? 17.111 -22.083 -9.767 1.00 45.84 108 GLU A N 1
ATOM 856 C CA . GLU A 1 108 ? 17.064 -21.882 -8.305 1.00 45.84 108 GLU A CA 1
ATOM 857 C C . GLU A 1 108 ? 18.339 -21.239 -7.707 1.00 45.84 108 GLU A C 1
ATOM 859 O O . GLU A 1 108 ? 18.401 -21.011 -6.499 1.00 45.84 108 GLU A O 1
ATOM 864 N N . GLU A 1 109 ? 19.362 -20.898 -8.500 1.00 43.97 109 GLU A N 1
ATOM 865 C CA . GLU A 1 109 ? 20.702 -20.582 -7.960 1.00 43.97 109 GLU A CA 1
ATOM 866 C C . GLU A 1 109 ? 21.080 -19.085 -7.858 1.00 43.97 109 GLU A C 1
ATOM 868 O O . GLU A 1 109 ? 22.095 -18.755 -7.244 1.00 43.97 109 GLU A O 1
ATOM 873 N N . GLU A 1 110 ? 20.266 -18.138 -8.347 1.00 44.59 110 GLU A N 1
ATOM 874 C CA . GLU A 1 110 ? 20.657 -16.709 -8.430 1.00 44.59 110 GLU A CA 1
ATOM 875 C C . GLU A 1 110 ? 20.030 -15.784 -7.351 1.00 44.59 110 GLU A C 1
ATOM 877 O O . GLU A 1 110 ? 20.012 -14.555 -7.460 1.00 44.59 110 GLU A O 1
ATOM 882 N N . TRP A 1 111 ? 19.497 -16.334 -6.257 1.00 44.69 111 TRP A N 1
ATOM 883 C CA . TRP A 1 111 ? 18.579 -15.580 -5.381 1.00 44.69 111 TRP A CA 1
ATOM 884 C C . TRP A 1 111 ? 19.222 -14.725 -4.278 1.00 44.69 111 TRP A C 1
ATOM 886 O O . TRP A 1 111 ? 18.586 -13.808 -3.752 1.00 44.69 111 TRP A O 1
ATOM 896 N N . THR A 1 112 ? 20.502 -14.919 -3.958 1.00 47.94 112 THR A N 1
ATOM 897 C CA . THR A 1 112 ? 21.197 -14.079 -2.956 1.00 47.94 112 THR A CA 1
ATOM 898 C C . THR A 1 112 ? 21.642 -12.718 -3.513 1.00 47.94 112 THR A C 1
ATOM 900 O O . THR A 1 112 ? 21.772 -11.749 -2.763 1.00 47.94 112 THR A O 1
ATOM 903 N N . SER A 1 113 ? 21.795 -12.604 -4.835 1.00 43.16 113 SER A N 1
ATOM 904 C CA . SER A 1 113 ? 22.181 -11.371 -5.538 1.00 43.16 113 SER A CA 1
ATOM 905 C C . SER A 1 113 ? 20.986 -10.435 -5.796 1.00 43.16 113 SER A C 1
ATOM 907 O O . SER A 1 113 ? 21.080 -9.213 -5.616 1.00 43.16 113 SER A O 1
ATOM 909 N N . LEU A 1 114 ? 19.830 -11.006 -6.154 1.00 46.31 114 LEU A N 1
ATOM 910 C CA . LEU A 1 114 ? 18.631 -10.275 -6.584 1.00 46.31 114 LEU A CA 1
ATOM 911 C C . LEU A 1 114 ? 17.810 -9.696 -5.423 1.00 46.31 114 LEU A C 1
ATOM 913 O O . LEU A 1 114 ? 17.348 -8.555 -5.518 1.00 46.31 114 LEU A O 1
ATOM 917 N N . GLY A 1 115 ? 17.725 -10.391 -4.282 1.00 47.28 115 GLY A N 1
ATOM 918 C CA . GLY A 1 115 ? 17.118 -9.837 -3.062 1.00 47.28 115 GLY A CA 1
ATOM 919 C C . GLY A 1 115 ? 17.838 -8.570 -2.580 1.00 47.28 115 GLY A C 1
ATOM 920 O O . GLY A 1 115 ? 17.209 -7.571 -2.226 1.00 47.28 115 GLY A O 1
ATOM 921 N N . ALA A 1 116 ? 19.170 -8.547 -2.693 1.00 45.81 116 ALA A N 1
ATOM 922 C CA . ALA A 1 116 ? 19.964 -7.352 -2.438 1.00 45.81 116 ALA A CA 1
ATOM 923 C C . ALA A 1 116 ? 19.708 -6.246 -3.473 1.00 45.81 116 ALA A C 1
ATOM 925 O O . ALA A 1 116 ? 19.883 -5.077 -3.152 1.00 45.81 116 ALA A O 1
ATOM 926 N N . SER A 1 117 ? 19.305 -6.562 -4.706 1.00 45.53 117 SER A N 1
ATOM 927 C CA . SER A 1 117 ? 18.997 -5.579 -5.757 1.00 45.53 117 SER A CA 1
ATOM 928 C C . SER A 1 117 ? 17.615 -4.944 -5.597 1.00 45.53 117 SER A C 1
ATOM 930 O O . SER A 1 117 ? 17.500 -3.741 -5.795 1.00 45.53 117 SER A O 1
ATOM 932 N N . ALA A 1 118 ? 16.602 -5.687 -5.145 1.00 50.44 118 ALA A N 1
ATOM 933 C CA . ALA A 1 118 ? 15.283 -5.137 -4.818 1.00 50.44 118 ALA A CA 1
ATOM 934 C C . ALA A 1 118 ? 15.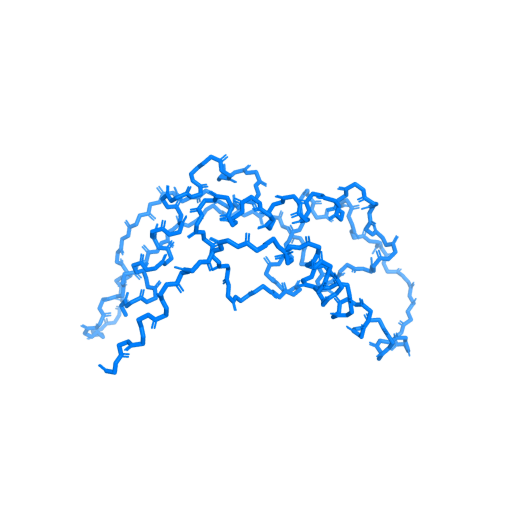315 -4.294 -3.532 1.00 50.44 118 ALA A C 1
ATOM 936 O O . ALA A 1 118 ? 14.769 -3.194 -3.504 1.00 50.44 118 ALA A O 1
ATOM 937 N N . VAL A 1 119 ? 16.046 -4.743 -2.503 1.00 49.59 119 VAL A N 1
ATOM 938 C CA . VAL A 1 119 ? 16.333 -3.926 -1.311 1.00 49.59 119 VAL A CA 1
ATOM 939 C C . VAL A 1 119 ? 17.215 -2.732 -1.674 1.00 49.59 119 VAL A C 1
ATOM 941 O O . VAL A 1 119 ? 16.979 -1.645 -1.165 1.00 49.59 119 VAL A O 1
ATOM 944 N N . ARG A 1 120 ? 18.190 -2.871 -2.589 1.00 47.75 120 ARG A N 1
ATOM 945 C CA . ARG A 1 120 ? 18.943 -1.727 -3.134 1.00 47.75 120 ARG A CA 1
ATOM 946 C C . ARG A 1 120 ? 18.061 -0.802 -3.956 1.00 47.75 120 ARG A C 1
ATOM 948 O O . ARG A 1 120 ? 18.329 0.383 -3.914 1.00 47.75 120 ARG A O 1
ATOM 955 N N . LEU A 1 121 ? 17.043 -1.285 -4.663 1.00 50.94 121 LEU A N 1
ATOM 956 C CA . LEU A 1 121 ? 16.105 -0.445 -5.399 1.00 50.94 121 LEU A CA 1
ATOM 957 C C . LEU A 1 121 ? 15.204 0.296 -4.414 1.00 50.94 121 LEU A C 1
ATOM 959 O O . LEU A 1 121 ? 15.230 1.510 -4.419 1.00 50.94 121 LEU A O 1
ATOM 963 N N . ALA A 1 122 ? 14.526 -0.387 -3.491 1.00 54.41 122 ALA A N 1
ATOM 964 C CA . ALA A 1 122 ? 13.758 0.258 -2.425 1.00 54.41 122 ALA A CA 1
ATOM 965 C C . ALA A 1 122 ? 14.623 1.257 -1.638 1.00 54.41 122 ALA A C 1
ATOM 967 O O . ALA A 1 122 ? 14.221 2.391 -1.425 1.00 54.41 122 ALA A O 1
ATOM 968 N N . ARG A 1 123 ? 15.865 0.891 -1.302 1.00 42.72 123 ARG A N 1
ATOM 969 C CA . ARG A 1 123 ? 16.824 1.781 -0.643 1.00 42.72 123 ARG A CA 1
ATOM 970 C C . ARG A 1 123 ? 17.286 2.920 -1.546 1.00 42.72 123 ARG A C 1
ATOM 972 O O . ARG A 1 123 ? 17.425 4.010 -1.039 1.00 42.72 123 ARG A O 1
ATOM 979 N N . LYS A 1 124 ? 17.519 2.727 -2.843 1.00 46.88 124 LYS A N 1
ATOM 980 C CA . LYS A 1 124 ? 17.940 3.789 -3.775 1.00 46.88 124 LYS A CA 1
ATOM 981 C C . LYS A 1 124 ? 16.789 4.748 -4.075 1.00 46.88 124 LYS A C 1
ATOM 983 O O . LYS A 1 124 ? 17.006 5.943 -4.098 1.00 46.88 124 LYS A O 1
ATOM 988 N N . LEU A 1 125 ? 15.566 4.238 -4.173 1.00 48.41 125 LEU A N 1
ATOM 989 C CA . LEU A 1 125 ? 14.338 5.019 -4.311 1.00 48.41 125 LEU A CA 1
ATOM 990 C C . LEU A 1 125 ? 13.989 5.793 -3.028 1.00 48.41 125 LEU A C 1
ATOM 992 O O . LEU A 1 125 ? 13.413 6.868 -3.113 1.00 48.41 125 LEU A O 1
ATOM 996 N N . LEU A 1 126 ? 14.365 5.274 -1.852 1.00 48.06 126 LEU A N 1
ATOM 997 C CA . LEU A 1 126 ? 14.221 5.959 -0.559 1.00 48.06 126 LEU A CA 1
ATOM 998 C C . LEU A 1 126 ? 15.433 6.843 -0.184 1.00 48.06 126 LEU A C 1
ATOM 1000 O O . LEU A 1 126 ? 15.307 7.675 0.704 1.00 48.06 126 LEU A O 1
ATOM 1004 N N . VAL A 1 127 ? 16.606 6.649 -0.804 1.00 45.38 127 VAL A N 1
ATOM 1005 C CA . VAL A 1 127 ? 17.865 7.381 -0.519 1.00 45.38 127 VAL A CA 1
ATOM 1006 C C . VAL A 1 127 ? 18.197 8.420 -1.595 1.00 45.38 127 VAL A C 1
ATOM 1008 O O . VAL A 1 127 ? 18.958 9.336 -1.295 1.00 45.38 127 VAL A O 1
ATOM 1011 N N . ASP A 1 128 ? 17.570 8.391 -2.777 1.00 39.75 128 ASP A N 1
ATOM 1012 C CA . ASP A 1 128 ? 17.538 9.527 -3.721 1.00 39.75 128 ASP A CA 1
ATOM 1013 C C . ASP A 1 128 ? 16.646 10.677 -3.182 1.00 39.75 128 ASP A C 1
ATOM 1015 O O . ASP A 1 128 ? 15.916 11.349 -3.911 1.00 39.75 128 ASP A O 1
ATOM 1019 N N . GLU A 1 129 ? 16.753 10.951 -1.873 1.00 44.25 129 GLU A N 1
ATOM 1020 C CA . GLU A 1 129 ? 16.474 12.236 -1.245 1.00 44.25 129 GLU A CA 1
ATOM 1021 C C . GLU A 1 129 ? 17.413 13.314 -1.831 1.00 44.25 129 GLU A C 1
ATOM 1023 O O . GLU A 1 129 ? 18.253 13.903 -1.148 1.00 44.25 129 GLU A O 1
ATOM 1028 N N . GLU A 1 130 ? 17.155 13.730 -3.068 1.00 38.91 130 GLU A N 1
ATOM 1029 C CA . GLU A 1 130 ? 17.387 15.126 -3.472 1.00 38.91 130 GLU A CA 1
ATOM 1030 C C . GLU A 1 130 ? 16.428 16.101 -2.742 1.00 38.91 130 GLU A C 1
ATOM 1032 O O . GLU A 1 130 ? 16.322 17.283 -3.068 1.00 38.91 130 GLU A O 1
ATOM 1037 N N . PHE A 1 131 ? 15.765 15.634 -1.679 1.00 39.88 131 PHE A N 1
ATOM 1038 C CA . PHE A 1 131 ? 14.967 16.411 -0.744 1.00 39.88 131 PHE A CA 1
ATOM 1039 C C . PHE A 1 131 ? 15.683 16.705 0.583 1.00 39.88 131 PHE A C 1
ATOM 1041 O O . PHE A 1 131 ? 15.051 16.899 1.616 1.00 39.88 131 PHE A O 1
ATOM 1048 N N . ARG A 1 132 ? 16.995 16.970 0.536 1.00 39.72 132 ARG A N 1
ATOM 1049 C CA . ARG A 1 132 ? 17.536 18.077 1.347 1.00 39.72 132 ARG A CA 1
ATOM 1050 C C . ARG A 1 132 ? 17.077 19.412 0.751 1.00 39.72 132 ARG A C 1
ATOM 1052 O O . ARG A 1 132 ? 17.878 20.184 0.231 1.00 39.72 132 ARG A O 1
ATOM 1059 N N . ARG A 1 133 ? 15.781 19.721 0.854 1.00 37.19 133 ARG A N 1
ATOM 1060 C CA . ARG A 1 133 ? 15.332 21.117 0.793 1.00 37.19 133 ARG A CA 1
ATOM 1061 C C . ARG A 1 133 ? 15.438 21.705 2.206 1.00 37.19 133 ARG A C 1
ATOM 1063 O O . ARG A 1 133 ? 14.825 21.161 3.123 1.00 37.19 133 ARG A O 1
ATOM 1070 N N . PRO A 1 134 ? 16.207 22.786 2.423 1.00 38.06 134 PRO A N 1
ATOM 1071 C CA . PRO A 1 134 ? 16.264 23.442 3.722 1.00 38.06 134 PRO A CA 1
ATOM 1072 C C . PRO A 1 134 ? 14.925 24.154 3.955 1.00 38.06 134 PRO A C 1
ATOM 1074 O O . PRO A 1 134 ? 14.570 25.047 3.189 1.00 38.06 134 PRO A O 1
ATOM 1077 N N . GLY A 1 135 ? 14.159 23.750 4.973 1.00 38.88 135 GLY A N 1
ATOM 1078 C CA . GLY A 1 135 ? 12.961 24.506 5.364 1.00 38.88 135 GLY A CA 1
ATOM 1079 C C . GLY A 1 135 ? 11.857 23.783 6.136 1.00 38.88 135 GLY A C 1
ATOM 1080 O O . GLY A 1 135 ? 10.949 24.460 6.603 1.00 38.88 135 GLY A O 1
ATOM 1081 N N . TYR A 1 136 ? 11.895 22.459 6.312 1.00 32.59 136 TYR A N 1
ATOM 1082 C CA . TYR A 1 136 ? 10.862 21.758 7.090 1.00 32.59 136 TYR A CA 1
ATOM 1083 C C . TYR A 1 136 ? 11.317 21.500 8.536 1.00 32.59 136 TYR A C 1
ATOM 1085 O O . TYR A 1 136 ? 11.790 20.421 8.884 1.00 32.59 136 TYR A O 1
ATOM 1093 N N . GLU A 1 137 ? 11.159 22.503 9.404 1.00 37.25 137 GLU A N 1
ATOM 1094 C CA . GLU A 1 137 ? 11.188 22.325 10.864 1.00 37.25 137 GLU A CA 1
ATOM 1095 C C . GLU A 1 137 ? 9.866 21.692 11.338 1.00 37.25 137 GLU A C 1
ATOM 1097 O O . GLU A 1 137 ? 9.018 22.317 11.975 1.00 37.25 137 GLU A O 1
ATOM 1102 N N . GLY A 1 138 ? 9.662 20.419 11.001 1.00 32.62 138 GLY A N 1
ATOM 1103 C CA . GLY A 1 138 ? 8.600 19.611 11.589 1.00 32.62 138 GLY A CA 1
ATOM 1104 C C . GLY A 1 138 ? 9.006 19.190 12.998 1.00 32.62 138 GLY A C 1
ATOM 1105 O O . GLY A 1 138 ? 9.810 18.275 13.162 1.00 32.62 138 GLY A O 1
ATOM 1106 N N . ARG A 1 139 ? 8.475 19.867 14.023 1.00 32.69 139 ARG A N 1
ATOM 1107 C CA . ARG A 1 139 ? 8.658 19.501 15.437 1.00 32.69 139 ARG A CA 1
ATOM 1108 C C . ARG A 1 139 ? 8.358 18.016 15.647 1.00 32.69 139 ARG A C 1
ATOM 1110 O O . ARG A 1 139 ? 7.213 17.582 15.552 1.00 32.69 139 ARG A O 1
ATOM 1117 N N . ILE A 1 140 ? 9.391 17.262 16.006 1.00 33.69 140 ILE A N 1
ATOM 1118 C CA . ILE A 1 140 ? 9.263 15.907 16.534 1.00 33.69 140 ILE A CA 1
ATOM 1119 C C . ILE A 1 140 ? 8.727 16.028 17.963 1.00 33.69 140 ILE A C 1
ATOM 1121 O O . ILE A 1 140 ? 9.487 16.176 18.920 1.00 33.69 140 ILE A O 1
ATOM 1125 N N . SER A 1 141 ? 7.409 15.969 18.118 1.00 31.39 141 SER A N 1
ATOM 1126 C CA . SER A 1 141 ? 6.781 15.731 19.417 1.00 31.39 141 SER A CA 1
ATOM 1127 C C . SER A 1 141 ? 6.839 14.230 19.698 1.00 31.39 141 SER A C 1
ATOM 1129 O O . SER A 1 141 ? 5.974 13.479 19.256 1.00 31.39 141 SER A O 1
ATOM 1131 N N . ARG A 1 142 ? 7.872 13.766 20.411 1.00 31.33 142 ARG A N 1
ATOM 1132 C CA . ARG A 1 142 ? 7.828 12.438 21.040 1.00 31.33 142 ARG A CA 1
ATOM 1133 C C . ARG A 1 142 ? 6.865 12.519 22.220 1.00 31.33 142 ARG A C 1
ATOM 1135 O O . ARG A 1 142 ? 7.195 13.167 23.211 1.00 31.33 142 ARG A O 1
ATOM 1142 N N . PHE A 1 143 ? 5.710 11.871 22.131 1.00 32.72 143 PHE A N 1
ATOM 1143 C CA . PHE A 1 143 ? 4.924 11.573 23.324 1.00 32.72 143 PHE A CA 1
ATOM 1144 C C . PHE A 1 143 ? 5.486 10.298 23.965 1.00 32.72 143 PHE A C 1
ATOM 1146 O O . PHE A 1 143 ? 5.676 9.287 23.289 1.00 32.72 143 PHE A O 1
ATOM 1153 N N . LYS A 1 144 ? 5.864 10.427 25.240 1.00 34.16 144 LYS A N 1
ATOM 1154 C CA . LYS A 1 144 ? 6.117 9.324 26.171 1.00 34.16 144 LYS A CA 1
ATOM 1155 C C . LYS A 1 144 ? 4.799 8.869 26.776 1.00 34.16 144 LYS A C 1
ATOM 1157 O O . LYS A 1 144 ? 3.922 9.750 26.927 1.00 34.16 144 LYS A O 1
#

InterPro domains:
  IPR011009 Protein kinase-like domain superfamily [SSF56112] (7-97)
  IPR052396 Meiotic Drive Suppressor Kinase [PTHR37171] (3-97)

Organism: NCBI:txid495285